Protein AF-A0A953D0U6-F1 (afdb_monomer)

Mean predicted aligned error: 7.74 Å

Solvent-accessible surface area (backbone atoms only — not comparable to full-atom values): 4768 Å² total; per-residue (Å²): 130,87,62,82,92,54,96,59,86,57,53,70,45,81,75,44,86,52,75,73,37,34,35,32,32,37,52,69,76,95,75,44,42,80,41,64,20,35,59,40,99,83,37,54,25,23,39,30,71,54,96,93,39,81,46,76,44,90,45,28,44,67,57,51,42,51,50,46,44,72,77,40,85,62,82,83,79,125

Sequence (78 aa):
MRVTETRQEMEVVVLSKRPASIQVVLGSGVHSVKCELTPTRNGLAYAGSVMGREIVHERSREQVQADIERLNPGEYRR

Nearest PDB structures (foldseek):
  6s9u-assembly1_A  TM=4.623E-01  e=1.551E+00  Ilumatobacter coccineus YM16-304
  7fyd-assembly1_A  TM=4.472E-01  e=7.597E+00  Homo sapiens
  5bvt-assembly1_A  TM=4.292E-01  e=8.040E+00  Pygoscelis papua

Foldseek 3Di:
DAFDPPPPGWDKDFPDFDLQWTWIWIHDDPPIDIWIFGQDPVQQWTWTDDPNGIDIGRHGSVRSVVVCCVVPVPPPDD

Radius of gyration: 13.34 Å; Cα contacts (8 Å, |Δi|>4): 126; chains: 1; bounding box: 27×36×24 Å

Secondary structure (DSSP, 8-state):
----SSS----EEEEEE-SS-EEEEESSGGG-EEEEEEE-TTSS-EEEEETTEEEEE---HHHHHHHHHHH-TTTT--

Structure (mmCIF, N/CA/C/O backbone):
data_AF-A0A953D0U6-F1
#
_entry.id   AF-A0A953D0U6-F1
#
loop_
_atom_site.group_PDB
_atom_site.id
_atom_site.type_symbol
_atom_site.label_atom_id
_atom_site.label_alt_id
_atom_site.label_comp_id
_atom_site.label_asym_id
_atom_site.label_entity_id
_atom_site.label_seq_id
_atom_site.pdbx_PDB_ins_code
_atom_site.Cartn_x
_atom_site.Cartn_y
_atom_site.Cartn_z
_atom_site.occupancy
_atom_site.B_iso_or_equiv
_atom_site.auth_seq_id
_atom_site.auth_comp_id
_atom_site.auth_asym_id
_atom_site.auth_atom_id
_atom_site.pdbx_PDB_model_num
ATOM 1 N N . MET A 1 1 ? 8.368 -0.988 5.026 1.00 48.72 1 M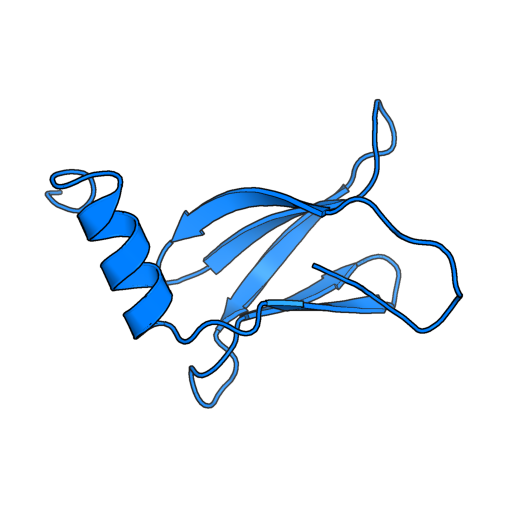ET A N 1
ATOM 2 C CA . MET A 1 1 ? 7.335 -2.038 5.133 1.00 48.72 1 MET A CA 1
ATOM 3 C C . MET A 1 1 ? 8.072 -3.336 5.409 1.00 48.72 1 MET A C 1
ATOM 5 O O . MET A 1 1 ? 8.948 -3.667 4.624 1.00 48.72 1 MET A O 1
ATOM 9 N N . ARG A 1 2 ? 7.850 -3.980 6.557 1.00 43.66 2 ARG A N 1
ATOM 10 C CA . ARG A 1 2 ? 8.543 -5.217 6.955 1.00 43.66 2 ARG A CA 1
ATOM 11 C C . ARG A 1 2 ? 7.501 -6.325 7.059 1.00 43.66 2 ARG A C 1
ATOM 13 O O . ARG A 1 2 ? 6.506 -6.135 7.743 1.00 43.66 2 ARG A O 1
ATOM 20 N N . VAL A 1 3 ? 7.730 -7.440 6.373 1.00 61.94 3 VAL A N 1
ATOM 21 C CA . VAL A 1 3 ? 6.871 -8.631 6.410 1.00 61.94 3 VAL A CA 1
ATOM 22 C C . VAL A 1 3 ? 7.681 -9.743 7.073 1.00 61.94 3 VAL A C 1
ATOM 24 O O . VAL A 1 3 ? 8.780 -10.047 6.616 1.00 61.94 3 VAL A O 1
ATOM 27 N N . THR A 1 4 ? 7.180 -10.316 8.168 1.00 52.19 4 THR A N 1
ATOM 28 C CA . THR A 1 4 ? 7.855 -11.378 8.930 1.00 52.19 4 THR A CA 1
ATOM 29 C C . THR A 1 4 ? 6.942 -12.583 9.103 1.00 52.19 4 THR A C 1
ATOM 31 O O . THR A 1 4 ? 6.039 -12.551 9.929 1.00 52.19 4 THR A O 1
ATOM 34 N N . GLU A 1 5 ? 7.256 -13.664 8.391 1.00 49.69 5 GLU A N 1
ATOM 35 C CA . GLU A 1 5 ? 6.945 -15.036 8.844 1.00 49.69 5 GLU A CA 1
ATOM 36 C C . GLU A 1 5 ? 8.039 -16.037 8.417 1.00 49.69 5 GLU A C 1
ATOM 38 O O . GLU A 1 5 ? 8.294 -17.047 9.059 1.00 49.69 5 GLU A O 1
ATOM 43 N N . THR A 1 6 ? 8.843 -15.671 7.421 1.00 50.06 6 THR A N 1
ATOM 44 C CA . THR A 1 6 ? 10.224 -16.140 7.240 1.00 50.06 6 THR A CA 1
ATOM 45 C C . THR A 1 6 ? 11.095 -14.890 7.273 1.00 50.06 6 THR A C 1
ATOM 47 O O . THR A 1 6 ? 10.688 -13.869 6.732 1.00 50.06 6 THR A O 1
ATOM 50 N N . ARG A 1 7 ? 12.275 -14.909 7.900 1.00 51.81 7 ARG A N 1
ATOM 51 C CA . ARG A 1 7 ? 13.201 -13.753 7.981 1.00 51.81 7 ARG A CA 1
ATOM 52 C C . ARG A 1 7 ? 13.792 -13.319 6.616 1.00 51.81 7 ARG A C 1
ATOM 54 O O . ARG A 1 7 ? 14.906 -12.816 6.565 1.00 51.81 7 ARG A O 1
ATOM 61 N N . GLN A 1 8 ? 13.088 -13.548 5.509 1.00 53.41 8 GLN A N 1
ATOM 62 C CA . GLN A 1 8 ? 13.393 -12.958 4.213 1.00 53.41 8 GLN A CA 1
ATOM 63 C C . GLN A 1 8 ? 12.726 -11.588 4.148 1.00 53.41 8 GLN A C 1
ATOM 65 O O . GLN A 1 8 ? 11.504 -11.481 4.061 1.00 53.41 8 GLN A O 1
ATOM 70 N N . GLU A 1 9 ? 13.541 -10.540 4.211 1.00 62.50 9 GLU A N 1
ATOM 71 C CA . GLU A 1 9 ? 13.102 -9.180 3.930 1.00 62.50 9 GLU A CA 1
ATOM 72 C C . GLU A 1 9 ? 12.689 -9.121 2.453 1.00 62.50 9 GLU A C 1
ATOM 74 O O . GLU A 1 9 ? 13.519 -9.196 1.551 1.00 62.50 9 GLU A O 1
ATOM 79 N N . MET A 1 10 ? 11.381 -9.086 2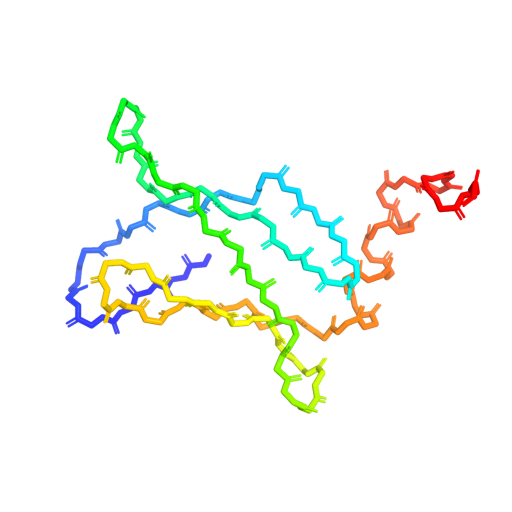.205 1.00 73.12 10 MET A N 1
ATOM 80 C CA . MET A 1 10 ? 10.825 -9.014 0.858 1.00 73.12 10 MET A CA 1
ATOM 81 C C . MET A 1 10 ? 10.652 -7.543 0.488 1.00 73.12 10 MET A C 1
ATOM 83 O O . MET A 1 10 ? 10.016 -6.787 1.224 1.00 73.12 10 MET A O 1
ATOM 87 N N . GLU A 1 11 ? 11.237 -7.129 -0.634 1.00 81.75 11 GLU A N 1
ATOM 88 C CA . GLU A 1 11 ? 11.082 -5.765 -1.136 1.00 81.75 11 GLU A CA 1
ATOM 89 C C . GLU A 1 11 ? 9.621 -5.531 -1.528 1.00 81.75 11 GLU A C 1
ATOM 91 O O . GLU A 1 11 ? 9.041 -6.320 -2.278 1.00 81.75 11 GLU A O 1
ATOM 96 N N . VAL A 1 12 ? 9.026 -4.459 -0.999 1.00 84.44 12 VAL A N 1
ATOM 97 C CA . VAL A 1 12 ? 7.667 -4.035 -1.343 1.00 84.44 12 VAL A CA 1
ATOM 98 C C . VAL A 1 12 ? 7.685 -2.566 -1.719 1.00 84.44 12 VAL A C 1
ATOM 100 O O . VAL A 1 12 ? 8.041 -1.708 -0.907 1.00 84.44 12 VAL A O 1
ATOM 103 N N . VAL A 1 13 ? 7.261 -2.283 -2.944 1.00 88.19 13 VAL A N 1
ATOM 104 C CA . VAL A 1 13 ? 7.190 -0.934 -3.500 1.00 88.19 13 VAL A CA 1
ATOM 105 C C . VAL A 1 13 ? 5.735 -0.581 -3.759 1.00 88.19 13 VAL A C 1
ATOM 107 O O . VAL A 1 13 ? 4.980 -1.363 -4.332 1.00 88.19 13 VAL A O 1
ATOM 110 N N . VAL A 1 14 ? 5.324 0.614 -3.341 1.00 89.31 14 VAL A N 1
ATOM 111 C CA . VAL A 1 14 ? 3.989 1.130 -3.650 1.00 89.31 14 VAL A CA 1
ATOM 112 C C . VAL A 1 14 ? 3.984 1.639 -5.088 1.00 89.31 14 VAL A C 1
ATOM 114 O O . VAL A 1 14 ? 4.712 2.571 -5.416 1.00 89.31 14 VAL A O 1
ATOM 117 N N . LEU A 1 15 ? 3.156 1.029 -5.933 1.00 89.69 15 LEU A N 1
ATOM 118 C CA . LEU A 1 15 ? 2.992 1.403 -7.337 1.00 89.69 15 LEU A CA 1
ATOM 119 C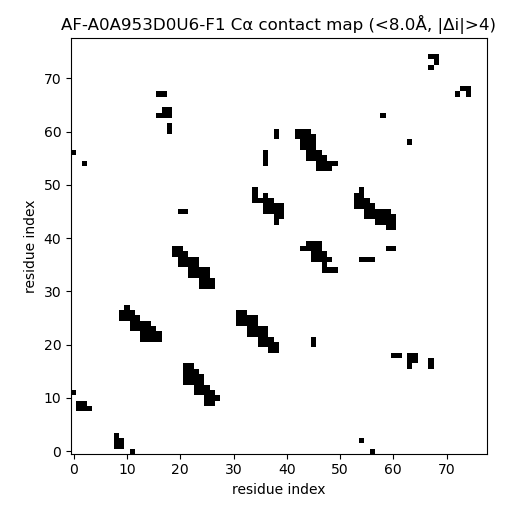 C . LEU A 1 15 ? 1.946 2.509 -7.508 1.00 89.69 15 LEU A C 1
ATOM 121 O O . LEU A 1 15 ? 2.143 3.433 -8.290 1.00 89.69 15 LEU A O 1
ATOM 125 N N . SER A 1 16 ? 0.828 2.422 -6.784 1.00 89.50 16 SER A N 1
ATOM 126 C CA . SER A 1 16 ? -0.239 3.423 -6.832 1.00 89.50 16 SER A CA 1
ATOM 127 C C . SER A 1 16 ? -0.982 3.489 -5.503 1.00 89.50 16 SER A C 1
ATOM 129 O O . SER A 1 16 ? -1.172 2.469 -4.840 1.00 89.50 16 SER A O 1
ATOM 131 N N . LYS A 1 17 ? -1.413 4.693 -5.120 1.00 88.38 17 LYS A N 1
ATOM 132 C CA . LYS A 1 17 ? -2.207 4.945 -3.913 1.00 88.38 17 LYS A CA 1
ATOM 133 C C . LYS A 1 17 ? -3.541 5.551 -4.307 1.00 88.38 17 LYS A C 1
ATOM 135 O O . LYS A 1 17 ? -3.572 6.604 -4.939 1.00 88.38 17 LYS A O 1
ATOM 140 N N . ARG A 1 18 ? -4.630 4.902 -3.904 1.00 89.38 18 ARG A N 1
ATOM 141 C CA . ARG A 1 18 ? -5.991 5.433 -3.974 1.00 89.38 18 ARG A CA 1
ATOM 142 C C . ARG A 1 18 ? -6.706 5.166 -2.645 1.00 89.38 18 ARG A C 1
ATOM 144 O O . ARG A 1 18 ? -6.351 4.226 -1.941 1.00 89.38 18 ARG A O 1
ATOM 151 N N . PRO A 1 19 ? -7.759 5.927 -2.315 1.00 87.50 19 PRO A N 1
ATOM 152 C CA . PRO A 1 19 ? -8.544 5.698 -1.096 1.00 87.50 19 PRO A CA 1
ATOM 153 C C . PRO A 1 19 ? -9.350 4.393 -1.120 1.00 87.50 19 PRO A C 1
ATOM 155 O O . PRO A 1 19 ? -9.861 3.957 -0.092 1.00 87.50 19 PRO A O 1
ATOM 158 N N . ALA A 1 20 ? -9.559 3.831 -2.312 1.00 90.19 20 ALA A N 1
ATOM 159 C CA . ALA A 1 20 ? -10.285 2.581 -2.514 1.00 90.19 20 ALA A CA 1
ATOM 160 C C . ALA A 1 20 ? -9.352 1.362 -2.524 1.00 90.19 20 ALA A C 1
ATOM 162 O O . ALA A 1 20 ? -9.768 0.282 -2.118 1.00 90.19 20 ALA A O 1
ATOM 163 N N . SER A 1 21 ? -8.103 1.531 -2.967 1.00 92.75 21 SER A N 1
ATOM 164 C CA . SER A 1 21 ? -7.102 0.469 -2.985 1.00 92.75 21 SER A CA 1
ATOM 165 C C . SER A 1 21 ? -5.682 1.021 -3.127 1.00 92.75 21 SER A C 1
ATOM 167 O O . SER A 1 21 ? -5.452 2.094 -3.692 1.00 92.75 21 SER A O 1
ATOM 169 N N . ILE A 1 22 ? -4.708 0.272 -2.616 1.00 93.94 22 ILE A N 1
ATOM 170 C CA . ILE A 1 22 ? -3.280 0.542 -2.801 1.00 93.94 22 ILE A CA 1
ATOM 171 C C . ILE A 1 22 ? -2.699 -0.600 -3.617 1.00 93.94 22 ILE A C 1
ATOM 173 O O . ILE A 1 22 ? -2.817 -1.760 -3.238 1.00 93.94 22 ILE A O 1
ATOM 177 N N . GLN A 1 23 ? -2.033 -0.277 -4.720 1.00 93.81 23 GLN A N 1
ATOM 178 C CA . GLN A 1 23 ? -1.334 -1.273 -5.514 1.00 93.81 23 GLN A CA 1
ATOM 179 C C . GLN A 1 23 ? 0.132 -1.317 -5.099 1.00 93.81 23 GLN A C 1
ATOM 181 O O . GLN A 1 23 ? 0.819 -0.292 -5.100 1.00 93.81 23 GLN A O 1
ATOM 186 N N . VAL A 1 24 ? 0.616 -2.511 -4.777 1.00 92.12 24 VAL A N 1
ATOM 187 C CA . VAL A 1 24 ? 2.013 -2.762 -4.426 1.00 92.12 24 VAL A CA 1
ATOM 188 C C . VAL A 1 24 ? 2.642 -3.756 -5.393 1.00 92.12 24 VAL A C 1
ATOM 190 O O . VAL A 1 24 ? 1.957 -4.572 -6.010 1.00 92.12 24 VAL A O 1
ATOM 193 N N . VAL A 1 25 ? 3.959 -3.677 -5.521 1.00 91.38 25 VAL A N 1
ATOM 194 C CA . VAL A 1 25 ? 4.803 -4.635 -6.231 1.00 91.38 25 VAL A CA 1
ATOM 195 C C . VAL A 1 25 ? 5.704 -5.289 -5.198 1.00 91.38 25 VAL A C 1
ATOM 197 O O . VAL A 1 25 ? 6.350 -4.585 -4.423 1.00 91.38 25 VAL A O 1
ATOM 200 N N . LEU A 1 26 ? 5.723 -6.619 -5.174 1.00 89.06 26 LEU A N 1
ATOM 201 C CA . LEU A 1 26 ? 6.585 -7.392 -4.293 1.00 89.06 26 LEU A CA 1
ATOM 202 C C . LEU A 1 26 ? 7.667 -8.118 -5.084 1.00 89.06 26 LEU A C 1
ATOM 204 O O . LEU A 1 26 ? 7.376 -8.724 -6.117 1.00 89.06 26 LEU A O 1
ATOM 208 N N . GLY A 1 27 ? 8.885 -8.113 -4.547 1.00 85.56 27 GLY A N 1
ATOM 209 C CA . GLY A 1 27 ? 10.062 -8.683 -5.194 1.00 85.56 27 GLY A CA 1
ATOM 210 C C . GLY A 1 27 ? 10.656 -7.769 -6.266 1.00 85.56 27 GLY A C 1
ATOM 211 O O . GLY A 1 27 ? 10.108 -6.718 -6.594 1.00 85.56 27 GLY A O 1
ATOM 212 N N . SER A 1 28 ? 11.789 -8.191 -6.820 1.00 79.50 28 SER A N 1
ATOM 213 C CA . SER A 1 28 ? 12.590 -7.408 -7.760 1.00 79.50 28 SER A CA 1
ATOM 214 C C . SER A 1 28 ? 12.738 -8.111 -9.115 1.00 79.50 28 SER A C 1
ATOM 216 O O . SER A 1 28 ? 12.698 -9.339 -9.229 1.00 79.50 28 SER A O 1
ATOM 218 N N . GLY A 1 29 ? 12.893 -7.315 -10.176 1.00 79.12 29 GLY A N 1
ATOM 219 C CA . GLY A 1 29 ? 13.088 -7.812 -11.540 1.00 79.12 29 GLY A CA 1
ATOM 220 C C . GLY A 1 29 ? 11.857 -8.500 -12.147 1.00 79.12 29 GLY A C 1
ATOM 221 O O . GLY A 1 29 ? 10.709 -8.133 -11.885 1.00 79.12 29 GLY A O 1
ATOM 222 N N . VAL A 1 30 ? 12.106 -9.496 -13.001 1.00 81.31 30 VAL A N 1
ATOM 223 C CA . VAL A 1 30 ? 11.079 -10.182 -13.812 1.00 81.31 30 VAL A CA 1
ATOM 224 C C . VAL A 1 30 ? 10.137 -11.081 -13.006 1.00 81.31 30 VAL A C 1
ATOM 226 O O . VAL A 1 30 ? 9.086 -11.460 -13.508 1.00 81.31 30 VAL A O 1
ATOM 229 N N . HIS A 1 31 ? 10.485 -11.400 -11.757 1.00 81.69 31 HIS A N 1
ATOM 230 C CA . HIS A 1 31 ? 9.661 -12.209 -10.852 1.00 81.69 31 HIS A CA 1
ATOM 231 C C . HIS A 1 31 ? 8.850 -11.360 -9.865 1.00 81.69 31 HIS A C 1
ATOM 233 O O . HIS A 1 31 ? 8.375 -11.869 -8.850 1.00 81.69 31 HIS A O 1
ATOM 239 N N . SER A 1 32 ? 8.712 -10.061 -10.134 1.00 86.31 32 SER A N 1
ATOM 240 C CA . SER A 1 32 ? 7.898 -9.184 -9.305 1.00 86.31 32 SER A CA 1
ATOM 241 C C . SER A 1 32 ? 6.404 -9.460 -9.492 1.00 86.31 32 SER A C 1
ATOM 243 O O . SER A 1 32 ? 5.928 -9.746 -10.592 1.00 86.31 32 SER A O 1
ATOM 245 N N . VAL A 1 33 ? 5.647 -9.373 -8.399 1.00 89.62 33 VAL A N 1
ATOM 246 C CA . VAL A 1 33 ? 4.205 -9.651 -8.388 1.00 89.62 33 VAL A CA 1
ATOM 247 C C . VAL A 1 33 ? 3.451 -8.410 -7.941 1.00 89.62 33 VAL A C 1
ATOM 249 O O . VAL A 1 33 ? 3.796 -7.795 -6.933 1.00 89.62 33 VAL A O 1
ATOM 252 N N . LYS A 1 34 ? 2.400 -8.045 -8.681 1.00 92.50 34 LYS A N 1
ATOM 253 C CA . LYS A 1 34 ? 1.471 -6.986 -8.272 1.00 92.50 34 LYS A CA 1
ATOM 254 C C . LYS A 1 34 ? 0.428 -7.552 -7.319 1.00 92.50 34 LYS A C 1
ATOM 256 O O . LYS A 1 34 ? -0.152 -8.599 -7.587 1.00 92.50 34 LYS A O 1
ATOM 261 N N . CYS A 1 35 ? 0.159 -6.824 -6.247 1.00 93.44 35 CYS A N 1
ATOM 262 C CA . CYS A 1 35 ? -0.898 -7.131 -5.296 1.00 93.44 35 CYS A CA 1
ATOM 263 C C . CYS A 1 35 ? -1.726 -5.868 -5.054 1.00 93.44 35 CYS A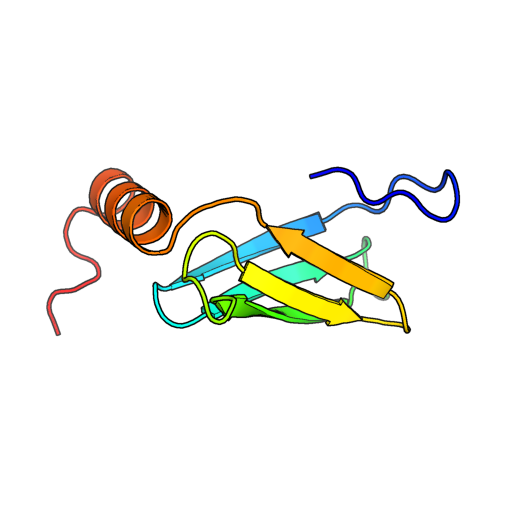 C 1
ATOM 265 O O . CYS A 1 35 ? -1.181 -4.764 -4.969 1.00 93.44 35 CYS A O 1
ATOM 267 N N . GLU A 1 36 ? -3.043 -6.028 -4.983 1.00 95.31 36 GLU A N 1
ATOM 268 C CA . GLU A 1 36 ? -3.946 -4.968 -4.554 1.00 95.31 36 GLU A CA 1
ATOM 269 C C . GLU A 1 36 ? -4.250 -5.144 -3.065 1.00 95.31 36 GLU A C 1
ATOM 271 O O . GLU A 1 36 ? -4.644 -6.222 -2.625 1.00 95.31 36 GLU A O 1
ATOM 276 N N . LEU A 1 37 ? -4.048 -4.077 -2.296 1.00 94.69 37 LEU A N 1
ATOM 277 C CA . LEU A 1 37 ? -4.436 -3.989 -0.899 1.00 94.69 37 LEU A CA 1
ATOM 278 C C . LEU A 1 37 ? -5.735 -3.192 -0.817 1.00 94.69 37 LEU A C 1
ATOM 280 O O . LEU A 1 37 ? -5.816 -2.072 -1.330 1.00 94.69 37 LEU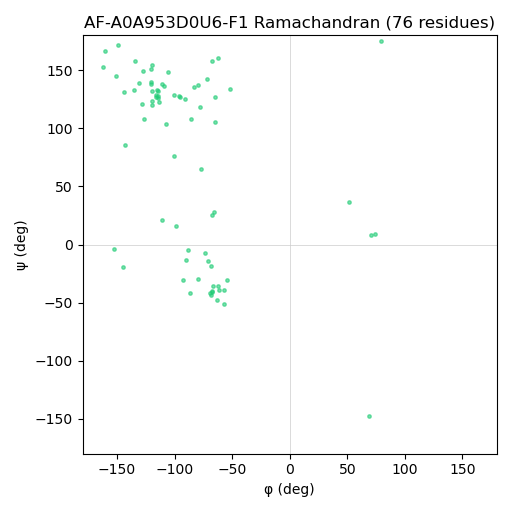 A O 1
ATOM 284 N N . THR A 1 38 ? -6.733 -3.742 -0.139 1.00 95.69 38 THR A N 1
ATOM 285 C CA . THR A 1 38 ? -8.029 -3.094 0.089 1.00 95.69 38 THR A CA 1
ATOM 286 C C . THR A 1 38 ? -8.140 -2.618 1.533 1.00 95.69 38 THR A C 1
ATOM 288 O O . THR A 1 38 ? -7.578 -3.278 2.412 1.00 95.69 38 THR A O 1
ATOM 291 N N . PRO A 1 39 ? -8.864 -1.519 1.817 1.00 95.44 39 PRO A N 1
ATOM 292 C CA . PRO A 1 39 ? -9.108 -1.085 3.184 1.00 95.44 39 PRO A CA 1
ATOM 293 C C . PRO A 1 39 ? -9.667 -2.231 4.028 1.00 95.44 39 PRO A C 1
ATOM 295 O O . PRO A 1 39 ? -10.595 -2.931 3.617 1.00 95.44 39 PRO A O 1
ATOM 298 N N . THR A 1 40 ? -9.124 -2.414 5.224 1.00 94.69 40 THR A N 1
ATOM 299 C CA . THR A 1 40 ? -9.696 -3.323 6.215 1.00 94.69 40 THR A CA 1
ATOM 300 C C . THR A 1 40 ? -11.095 -2.851 6.603 1.00 94.69 40 THR A C 1
ATOM 302 O O . THR A 1 40 ? -11.445 -1.680 6.456 1.00 94.69 40 THR A O 1
ATOM 305 N N . ARG A 1 41 ? -11.916 -3.745 7.167 1.00 91.50 41 ARG A N 1
ATOM 306 C CA . ARG A 1 41 ? -13.303 -3.423 7.555 1.00 91.50 41 ARG A CA 1
ATOM 307 C C . ARG A 1 41 ? -13.418 -2.209 8.491 1.00 91.50 41 ARG A C 1
ATOM 309 O O . ARG A 1 41 ? -14.426 -1.516 8.462 1.00 91.50 41 ARG A O 1
ATOM 316 N N . ASN A 1 42 ? -12.403 -1.966 9.322 1.00 92.19 42 ASN A N 1
ATOM 317 C CA . ASN A 1 42 ? -12.332 -0.816 10.228 1.00 92.19 42 ASN A CA 1
ATOM 318 C C . ASN A 1 42 ? -11.691 0.440 9.598 1.00 92.19 42 ASN A C 1
ATOM 320 O O . ASN A 1 42 ? -11.643 1.470 10.258 1.00 92.19 42 ASN A O 1
ATOM 324 N N . GLY A 1 43 ? -11.182 0.366 8.364 1.00 90.75 43 GLY A N 1
ATOM 325 C CA . GLY A 1 43 ? -10.580 1.490 7.640 1.00 90.75 43 GLY A CA 1
ATOM 326 C C . GLY A 1 43 ? -9.222 1.965 8.168 1.00 90.75 43 GLY A C 1
ATOM 327 O O . GLY A 1 43 ? -8.726 2.994 7.712 1.00 90.75 43 GLY A O 1
ATOM 328 N N . LEU A 1 44 ? -8.615 1.240 9.114 1.00 93.31 44 LEU A N 1
ATOM 329 C CA . LEU A 1 44 ? -7.366 1.640 9.777 1.00 93.31 44 LEU A CA 1
ATOM 330 C C . LEU A 1 44 ? -6.101 1.140 9.063 1.00 93.31 44 LEU A C 1
ATOM 332 O O . LEU A 1 44 ? -5.006 1.613 9.363 1.00 93.31 44 LEU A O 1
ATOM 336 N N . ALA A 1 45 ? -6.242 0.203 8.128 1.00 94.00 45 ALA A N 1
ATOM 337 C CA . ALA A 1 45 ? -5.150 -0.334 7.330 1.00 94.00 45 ALA A CA 1
ATOM 338 C C . ALA A 1 45 ? -5.651 -0.756 5.944 1.00 94.00 45 ALA A C 1
ATOM 340 O O . ALA A 1 45 ? -6.854 -0.804 5.688 1.00 94.00 45 ALA A O 1
ATOM 341 N N . TYR A 1 46 ? -4.721 -1.104 5.060 1.00 94.81 46 TYR A N 1
ATOM 342 C CA . TYR A 1 46 ? -5.011 -1.809 3.815 1.00 94.81 46 TYR A CA 1
ATOM 343 C C . TYR A 1 46 ? -4.366 -3.186 3.873 1.00 94.81 46 TYR A C 1
ATOM 345 O O . TYR A 1 46 ? -3.192 -3.290 4.221 1.00 94.81 46 TYR A O 1
ATOM 353 N N . ALA A 1 47 ? -5.115 -4.225 3.525 1.00 93.38 47 ALA A N 1
ATOM 354 C CA . ALA A 1 47 ? -4.643 -5.601 3.550 1.00 93.38 47 ALA A CA 1
ATOM 355 C C . ALA A 1 47 ? -4.875 -6.292 2.205 1.00 93.38 47 ALA A C 1
ATOM 357 O O . ALA A 1 47 ? -5.830 -5.986 1.489 1.00 93.38 47 ALA A O 1
ATOM 358 N N . GLY A 1 48 ? -3.995 -7.227 1.871 1.00 92.31 48 GLY A N 1
ATOM 359 C CA . GLY A 1 48 ? -4.112 -8.097 0.708 1.00 92.31 48 GLY A CA 1
ATOM 360 C C . GLY A 1 48 ? -3.242 -9.334 0.883 1.00 92.31 48 GLY A C 1
ATOM 361 O O . GLY A 1 48 ? -2.398 -9.390 1.777 1.00 92.31 48 GLY A O 1
ATOM 362 N N . SER A 1 49 ? -3.450 -10.341 0.041 1.00 89.56 49 SER A N 1
ATOM 363 C CA . SER A 1 49 ? -2.700 -11.595 0.112 1.00 89.56 49 SER A CA 1
ATOM 364 C C . SER A 1 49 ? -1.945 -11.856 -1.181 1.00 89.56 49 SER A C 1
ATOM 366 O O . SER A 1 49 ? -2.467 -11.669 -2.279 1.00 89.56 49 SER A O 1
ATOM 368 N N . VAL A 1 50 ? -0.710 -12.329 -1.053 1.00 85.56 50 VAL A N 1
ATOM 369 C CA . VAL A 1 50 ? 0.142 -12.700 -2.183 1.00 85.56 50 VAL A CA 1
ATOM 370 C C . VAL A 1 50 ? 0.980 -13.906 -1.800 1.00 85.56 50 VAL A C 1
ATOM 372 O O . VAL A 1 50 ? 1.576 -13.940 -0.727 1.00 85.56 50 VAL A O 1
ATOM 375 N N . MET A 1 51 ? 1.003 -14.930 -2.655 1.00 83.69 51 MET A N 1
ATOM 376 C CA . MET A 1 51 ? 1.750 -16.172 -2.403 1.00 83.69 51 MET A CA 1
ATOM 377 C C . MET A 1 51 ? 1.453 -16.803 -1.025 1.00 83.69 51 MET A C 1
ATOM 379 O O . MET A 1 51 ? 2.353 -17.316 -0.365 1.00 83.69 51 MET A O 1
ATOM 383 N N . GLY A 1 52 ? 0.198 -16.724 -0.562 1.00 84.06 52 GLY A N 1
ATOM 384 C CA . GLY A 1 52 ? -0.221 -17.247 0.747 1.00 84.06 52 GLY A CA 1
ATOM 385 C C . GLY A 1 52 ? 0.230 -16.417 1.955 1.00 84.06 52 GLY A C 1
ATOM 386 O O . GLY A 1 52 ? 0.062 -16.864 3.083 1.00 84.06 52 GLY A O 1
ATOM 387 N N . ARG A 1 53 ? 0.794 -15.222 1.739 1.00 82.81 53 ARG A N 1
ATOM 388 C CA . ARG A 1 53 ? 1.222 -14.293 2.792 1.00 82.81 53 ARG A CA 1
ATOM 389 C C . ARG A 1 53 ? 0.310 -13.078 2.827 1.00 82.81 53 ARG A C 1
ATOM 391 O O . ARG A 1 53 ? -0.013 -12.523 1.776 1.00 82.81 53 ARG A O 1
ATOM 398 N N . GLU A 1 54 ? -0.072 -12.654 4.025 1.00 88.25 54 GLU A N 1
ATOM 399 C CA . GLU A 1 54 ? -0.790 -11.398 4.228 1.00 88.25 54 GLU A CA 1
ATOM 400 C C . GLU A 1 54 ? 0.180 -10.213 4.207 1.00 88.25 54 GLU A C 1
ATOM 402 O O . GLU A 1 54 ? 1.274 -10.252 4.771 1.00 88.25 54 GLU A O 1
ATOM 407 N N . ILE A 1 55 ? -0.236 -9.151 3.528 1.00 88.81 55 ILE A N 1
ATOM 408 C CA . ILE A 1 55 ? 0.477 -7.892 3.405 1.00 88.81 55 ILE A CA 1
ATOM 409 C C . ILE A 1 55 ? -0.416 -6.813 3.992 1.00 88.81 55 ILE A C 1
ATOM 411 O O . ILE A 1 55 ? -1.513 -6.581 3.487 1.00 88.81 55 ILE A O 1
ATOM 415 N N . VAL A 1 56 ? 0.077 -6.134 5.026 1.00 90.31 56 VAL A N 1
ATOM 416 C CA . VAL A 1 56 ? -0.649 -5.059 5.706 1.00 90.31 56 VAL A CA 1
ATOM 417 C C . VAL A 1 56 ? 0.100 -3.744 5.536 1.00 90.31 56 VAL A C 1
ATOM 419 O O . VAL A 1 56 ? 1.301 -3.638 5.786 1.00 90.31 56 VAL A O 1
ATOM 422 N N . HIS A 1 57 ? -0.625 -2.724 5.095 1.00 89.69 57 HIS A N 1
ATOM 423 C CA . HIS A 1 57 ? -0.188 -1.340 5.072 1.00 89.69 57 HIS A CA 1
ATOM 424 C C . HIS A 1 57 ? -0.943 -0.565 6.154 1.00 89.69 57 HIS A C 1
ATOM 426 O O . HIS A 1 57 ? -2.120 -0.239 5.995 1.00 89.69 57 HIS A O 1
ATOM 432 N N . GLU A 1 58 ? -0.260 -0.286 7.262 1.00 90.50 58 GLU A N 1
ATOM 433 C CA . GLU A 1 58 ? -0.809 0.341 8.473 1.00 90.50 58 GLU A CA 1
ATOM 434 C C . GLU A 1 58 ? -0.991 1.856 8.301 1.00 90.50 58 GLU A C 1
ATOM 436 O O . GLU A 1 58 ? -0.309 2.682 8.912 1.00 90.50 58 GLU A O 1
ATOM 441 N N . ARG A 1 59 ? -1.893 2.231 7.397 1.00 90.38 59 ARG A N 1
ATOM 442 C CA . ARG A 1 59 ? -2.337 3.607 7.195 1.00 90.38 59 ARG A CA 1
ATOM 443 C C . ARG A 1 59 ? -3.843 3.617 7.053 1.00 90.38 59 ARG A C 1
ATOM 445 O O . ARG A 1 59 ? -4.391 2.847 6.262 1.00 90.38 59 ARG A O 1
ATOM 452 N N . SER A 1 60 ? -4.489 4.526 7.776 1.00 91.81 60 SER A N 1
ATOM 453 C CA . SER A 1 60 ? -5.929 4.693 7.645 1.00 91.81 60 SER A CA 1
ATOM 454 C C . SER A 1 60 ? -6.280 5.258 6.275 1.00 91.81 60 SER A C 1
ATOM 456 O O . SER A 1 60 ? -5.463 5.906 5.605 1.00 91.81 60 SER A O 1
ATOM 458 N N . ARG A 1 61 ? -7.523 5.043 5.851 1.00 91.25 61 ARG A N 1
ATOM 459 C CA . ARG A 1 61 ? -8.017 5.598 4.591 1.00 91.25 61 ARG A CA 1
ATOM 460 C C . ARG A 1 61 ? -7.883 7.123 4.541 1.00 91.25 61 ARG A C 1
ATOM 462 O O . ARG A 1 61 ? -7.488 7.659 3.508 1.00 91.25 61 ARG A O 1
ATOM 469 N N . GLU A 1 62 ? -8.144 7.806 5.650 1.00 90.94 62 GLU A N 1
ATOM 470 C CA . GLU A 1 62 ? -8.042 9.266 5.770 1.00 90.94 62 GLU A CA 1
ATOM 471 C C . GLU A 1 62 ? -6.587 9.729 5.655 1.00 90.94 62 GLU A C 1
ATOM 473 O O . GLU A 1 62 ? -6.296 10.707 4.972 1.00 90.94 62 GLU A O 1
ATOM 478 N N . GLN A 1 63 ? -5.648 9.000 6.264 1.00 89.69 63 GLN A N 1
ATOM 479 C CA . GLN A 1 63 ? -4.222 9.305 6.148 1.00 89.69 63 GLN A CA 1
ATOM 480 C C . GLN A 1 63 ? -3.696 9.097 4.726 1.00 89.69 63 GLN A C 1
ATOM 482 O O . GLN A 1 63 ? -2.806 9.828 4.295 1.00 89.69 63 GLN 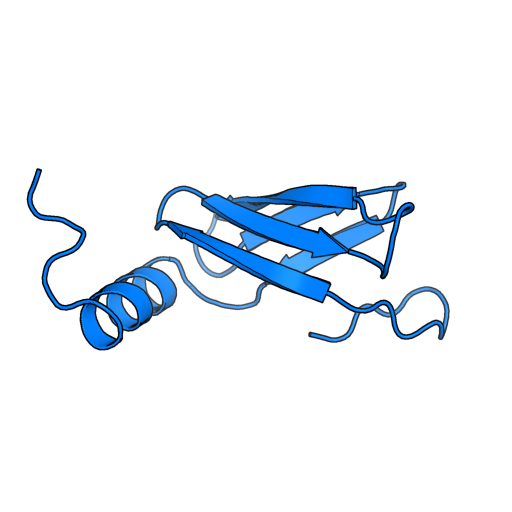A O 1
ATOM 487 N N . VAL A 1 64 ? -4.205 8.091 4.010 1.00 88.88 64 VAL A N 1
ATOM 488 C CA . VAL A 1 64 ? -3.861 7.855 2.600 1.00 88.88 64 VAL A CA 1
ATOM 489 C C . VAL A 1 64 ? -4.428 8.967 1.723 1.00 88.88 64 VAL A C 1
ATOM 491 O O . VAL A 1 64 ? -3.703 9.490 0.883 1.00 88.88 64 VAL A O 1
ATOM 494 N N . GLN A 1 65 ? -5.678 9.375 1.953 1.00 88.06 65 GLN A N 1
ATOM 495 C CA . GLN A 1 65 ? -6.298 10.511 1.270 1.00 88.06 65 GLN A CA 1
ATOM 496 C C . GLN A 1 65 ? -5.480 11.797 1.474 1.00 88.06 65 GLN A C 1
ATOM 498 O O . GLN A 1 65 ? -5.071 12.413 0.495 1.00 88.06 65 GLN A O 1
ATOM 503 N N . ALA A 1 66 ? -5.140 12.132 2.721 1.00 89.44 66 ALA A N 1
ATOM 504 C CA . ALA A 1 66 ? -4.347 13.318 3.033 1.00 89.44 66 ALA A CA 1
ATOM 505 C C . ALA A 1 66 ? -2.935 13.271 2.417 1.00 89.44 66 ALA A C 1
ATOM 507 O O . ALA A 1 66 ? -2.404 14.295 1.988 1.00 89.44 66 ALA A O 1
ATOM 508 N N . ASP A 1 67 ? -2.309 12.091 2.351 1.00 86.38 67 ASP A N 1
ATOM 509 C CA . ASP A 1 67 ? -1.003 11.925 1.704 1.00 86.38 67 ASP A CA 1
ATOM 510 C C . ASP A 1 67 ? -1.090 12.148 0.187 1.00 86.38 67 ASP A C 1
ATOM 512 O O . ASP A 1 67 ? -0.223 12.810 -0.383 1.00 86.38 67 ASP A O 1
ATOM 516 N N . ILE A 1 68 ? -2.160 11.665 -0.454 1.00 85.12 68 ILE A N 1
ATOM 517 C CA . ILE A 1 68 ? -2.441 11.919 -1.873 1.00 85.12 68 ILE A CA 1
ATOM 518 C C . ILE A 1 68 ? -2.660 13.415 -2.110 1.00 85.12 68 ILE A C 1
ATOM 520 O O . ILE A 1 68 ? -2.040 13.974 -3.009 1.00 85.12 68 ILE A O 1
ATOM 524 N N . GLU A 1 69 ? -3.480 14.074 -1.289 1.00 85.06 69 GLU A N 1
ATOM 525 C CA . GLU A 1 69 ? -3.745 15.514 -1.395 1.00 85.06 69 GLU A CA 1
ATOM 526 C C . GLU A 1 69 ? -2.475 16.350 -1.208 1.00 85.06 69 GLU A C 1
ATOM 528 O O . GLU A 1 69 ? -2.261 17.329 -1.922 1.00 85.06 69 GLU A O 1
ATOM 533 N N . ARG A 1 70 ? -1.597 15.944 -0.284 1.00 83.62 70 ARG A N 1
ATOM 534 C CA . ARG A 1 70 ? -0.319 16.622 -0.042 1.00 83.62 70 ARG A CA 1
ATOM 535 C C . ARG A 1 70 ? 0.665 16.442 -1.196 1.00 83.62 70 ARG A C 1
ATOM 537 O O . ARG A 1 70 ? 1.392 17.376 -1.522 1.00 83.62 70 ARG A O 1
ATOM 544 N N . LEU A 1 71 ? 0.742 15.238 -1.760 1.00 78.44 71 LEU A N 1
ATOM 545 C CA . LEU A 1 71 ? 1.681 14.913 -2.836 1.00 78.44 71 LEU A CA 1
A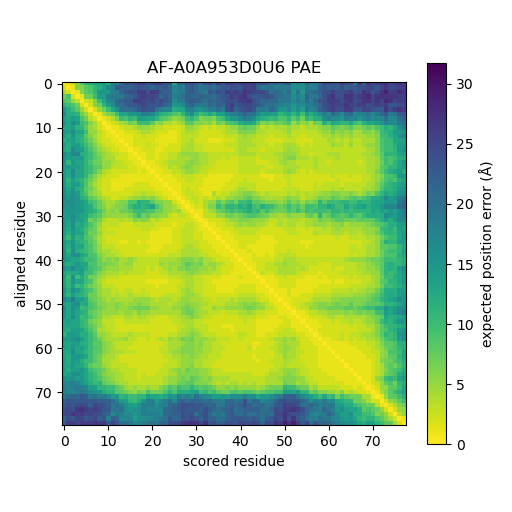TOM 546 C C . LEU A 1 71 ? 1.196 15.408 -4.201 1.00 78.44 71 LEU A C 1
ATOM 548 O O . LEU A 1 71 ? 2.023 15.737 -5.043 1.00 78.44 71 LEU A O 1
ATOM 552 N N . ASN A 1 72 ? -0.120 15.484 -4.403 1.00 67.25 72 ASN A N 1
ATOM 553 C CA . ASN A 1 72 ? -0.759 15.903 -5.643 1.00 67.25 72 ASN A CA 1
ATOM 554 C C . ASN A 1 72 ? -2.028 16.724 -5.337 1.00 67.25 72 ASN A C 1
ATOM 556 O O . ASN A 1 72 ? -3.132 16.170 -5.365 1.00 67.25 72 ASN A O 1
ATOM 560 N N . PRO A 1 73 ? -1.920 18.047 -5.110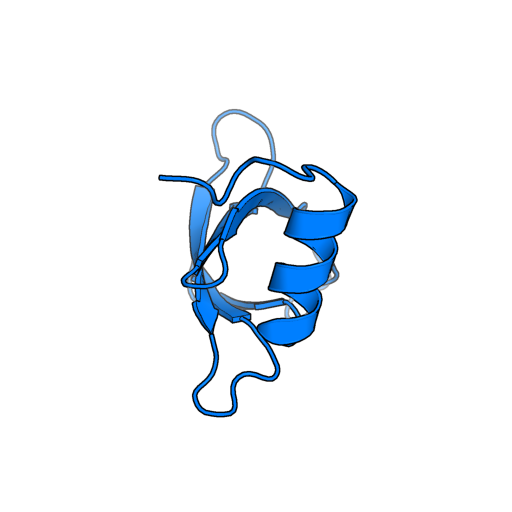 1.00 59.53 73 PRO A N 1
ATOM 561 C CA . PRO A 1 73 ? -3.055 18.914 -4.760 1.00 59.53 73 PRO A CA 1
ATOM 562 C C . PRO A 1 73 ? -4.107 19.129 -5.882 1.00 59.53 73 PRO A C 1
ATOM 564 O O . PRO A 1 73 ? -4.822 20.129 -5.885 1.00 59.53 73 PRO A O 1
ATOM 567 N N . GLY A 1 74 ? -4.243 18.203 -6.840 1.00 56.75 74 GLY A N 1
ATOM 568 C CA . GLY A 1 74 ? -5.192 18.284 -7.960 1.00 56.75 74 GLY A CA 1
ATOM 569 C C . GLY A 1 74 ? -5.665 16.950 -8.557 1.00 56.75 74 GLY A C 1
ATOM 570 O O . GLY A 1 74 ? -6.541 16.969 -9.417 1.00 56.75 74 GLY A O 1
ATOM 571 N N . GLU A 1 75 ? -5.157 15.800 -8.101 1.00 55.78 75 GLU A N 1
ATOM 572 C CA . GLU A 1 75 ? -5.442 14.482 -8.711 1.00 55.78 75 GLU A CA 1
ATOM 573 C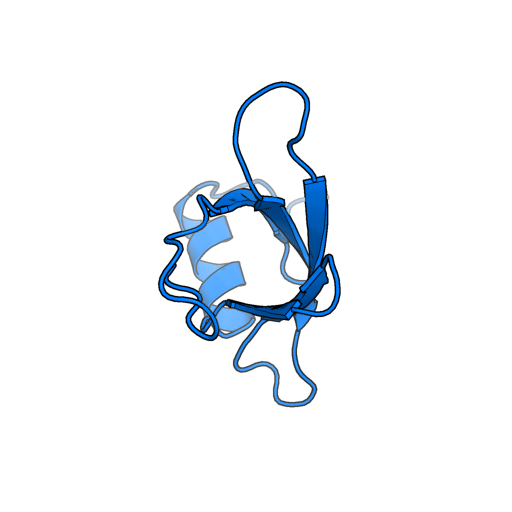 C . GLU A 1 75 ? -6.863 13.944 -8.438 1.00 55.78 75 GLU A C 1
ATOM 575 O O . GLU A 1 75 ? -7.263 12.946 -9.030 1.00 55.78 75 GLU A O 1
ATOM 580 N N . TYR A 1 76 ? -7.657 14.602 -7.583 1.00 53.19 76 TYR A N 1
ATOM 581 C CA . TYR A 1 76 ? -9.037 14.187 -7.273 1.00 53.19 76 TYR A CA 1
ATOM 582 C C . TYR A 1 76 ? -10.115 15.146 -7.811 1.00 53.19 76 TYR A C 1
ATOM 584 O O . TYR A 1 76 ? -11.243 15.163 -7.323 1.00 53.19 76 TYR A O 1
ATOM 592 N N . ARG A 1 77 ? -9.793 15.972 -8.817 1.00 50.78 77 ARG A N 1
ATOM 593 C CA . ARG A 1 77 ? -10.799 16.750 -9.559 1.00 50.78 77 ARG A CA 1
ATOM 594 C C . ARG A 1 77 ? -11.114 16.069 -10.895 1.00 50.78 77 ARG A C 1
ATOM 596 O O . ARG A 1 77 ? -10.666 16.538 -11.939 1.00 50.78 77 ARG A O 1
ATOM 603 N N . ARG A 1 78 ? -11.896 14.989 -10.872 1.00 44.88 78 ARG A N 1
ATOM 604 C CA . ARG A 1 78 ? -12.714 14.568 -12.019 1.00 44.88 78 ARG A CA 1
ATOM 605 C C . ARG A 1 78 ? -13.854 13.657 -11.608 1.00 44.88 78 ARG A C 1
ATOM 607 O O . ARG A 1 78 ? -13.604 12.759 -10.779 1.00 44.88 78 ARG A O 1
#

pLDDT: mean 81.62, std 14.97, range [43.66, 95.69]